Protein AF-A0A0B1SVI3-F1 (afdb_monomer_lite)

Sequence (101 aa):
MRPFGLDDDDIELNYILDRNIATSFSIVNRLQAMDLPELEDDTFWENKDAKLDPLPHTVYSRQLVEHRPKLHSYVRVGSEEDSSPISTCVGIDKEKKHINW

Organism: Oesophagostomum dentatum (NCBI:txid61180)

InterPro domains:
  IPR000615 Bestrophin [PTHR10736] (1-82)
  IPR021134 Bestrophin-like [PF01062] (2-29)

pLDDT: mean 77.44, std 19.05, range [42.0, 98.5]

Secondary structure (DSSP, 8-state):
--TTSSSTTS--HHHHHHHHHHHHHIIIIIIHHSPPPPP---TTGGGTTS-PPPPP--TTGGGGG-------TTS-TT-S---STT---------------

Structure (mmCIF, N/CA/C/O backbone):
data_AF-A0A0B1SVI3-F1
#
_entry.id   AF-A0A0B1SVI3-F1
#
loop_
_atom_site.group_PDB
_atom_site.id
_atom_site.type_symbol
_atom_site.label_atom_id
_atom_site.label_alt_id
_atom_site.label_comp_id
_atom_site.label_asym_id
_atom_site.label_entity_id
_atom_site.label_seq_id
_atom_site.pdbx_PDB_ins_code
_atom_site.Cartn_x
_atom_site.Cartn_y
_atom_site.Cartn_z
_atom_site.occupancy
_atom_site.B_iso_or_equiv
_atom_site.auth_seq_id
_atom_site.auth_comp_id
_atom_site.auth_asym_id
_atom_site.auth_atom_id
_atom_site.pdbx_PDB_model_num
ATOM 1 N N . MET A 1 1 ? 29.376 5.115 2.407 1.00 77.75 1 MET A N 1
ATOM 2 C CA . MET A 1 1 ? 28.231 4.218 2.160 1.00 77.75 1 MET A CA 1
ATOM 3 C C . MET A 1 1 ? 27.689 4.518 0.773 1.00 77.75 1 MET A C 1
ATOM 5 O O . MET A 1 1 ? 27.619 5.696 0.431 1.00 77.75 1 MET A O 1
ATOM 9 N N . ARG A 1 2 ? 27.422 3.496 -0.045 1.00 90.44 2 ARG A N 1
ATOM 10 C CA . ARG A 1 2 ? 26.964 3.631 -1.437 1.00 90.44 2 ARG A CA 1
ATOM 11 C C . ARG A 1 2 ? 25.661 2.830 -1.602 1.00 90.44 2 ARG A C 1
ATOM 13 O O . ARG A 1 2 ? 25.756 1.701 -2.038 1.00 90.44 2 ARG A O 1
ATOM 20 N N . PRO A 1 3 ? 24.485 3.415 -1.316 1.00 94.31 3 PRO A N 1
ATOM 21 C CA . PRO A 1 3 ? 23.225 2.682 -1.089 1.00 94.31 3 PRO A CA 1
ATOM 22 C C . PRO A 1 3 ? 22.572 2.065 -2.347 1.00 94.31 3 PRO A C 1
ATOM 24 O O . PRO A 1 3 ? 21.414 1.654 -2.310 1.00 94.31 3 PRO 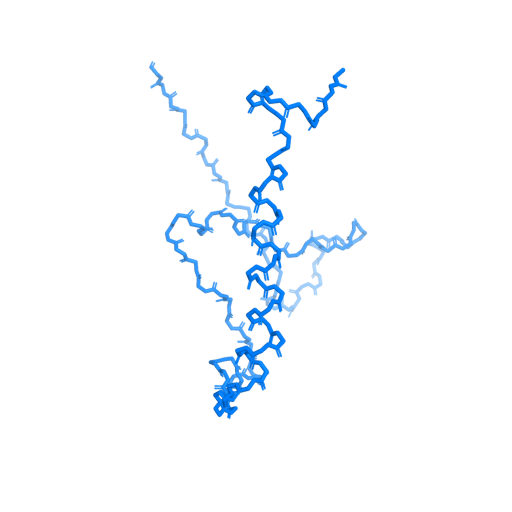A O 1
ATOM 27 N N . PHE A 1 4 ? 23.262 2.109 -3.489 1.00 95.38 4 PHE A N 1
ATOM 28 C CA . PHE A 1 4 ? 22.770 1.678 -4.804 1.00 95.38 4 PHE A CA 1
ATOM 29 C C . PHE A 1 4 ? 23.715 0.642 -5.430 1.00 95.38 4 PHE A C 1
ATOM 31 O O . PHE A 1 4 ? 23.872 0.599 -6.653 1.00 95.38 4 PHE A O 1
ATOM 38 N N . GLY A 1 5 ? 24.447 -0.088 -4.590 1.00 93.50 5 GLY A N 1
ATOM 39 C CA . GLY A 1 5 ? 25.302 -1.191 -4.997 1.00 93.50 5 GLY A CA 1
ATOM 40 C C . GLY A 1 5 ? 24.540 -2.517 -5.030 1.00 93.50 5 GLY A C 1
ATOM 41 O O . GLY A 1 5 ? 23.390 -2.577 -5.460 1.00 93.50 5 GLY A O 1
ATOM 42 N N . LEU A 1 6 ? 25.239 -3.580 -4.635 1.00 94.12 6 LEU A N 1
ATOM 43 C CA . LEU A 1 6 ? 24.727 -4.949 -4.526 1.00 94.12 6 LEU A CA 1
ATOM 44 C C . LEU A 1 6 ? 25.027 -5.536 -3.134 1.00 94.12 6 LEU A C 1
ATOM 46 O O . LEU A 1 6 ? 25.064 -6.757 -2.989 1.00 94.12 6 LEU A O 1
ATOM 50 N N . ASP A 1 7 ? 25.318 -4.683 -2.149 1.00 96.19 7 ASP A N 1
ATOM 51 C CA . ASP A 1 7 ? 25.525 -5.107 -0.766 1.00 96.19 7 ASP A CA 1
ATOM 52 C C . ASP A 1 7 ? 24.167 -5.491 -0.137 1.00 96.19 7 ASP A C 1
ATOM 54 O O . ASP A 1 7 ? 23.111 -5.029 -0.570 1.00 96.19 7 ASP A O 1
ATOM 58 N N . ASP A 1 8 ? 24.171 -6.344 0.891 1.00 95.44 8 ASP A N 1
ATOM 59 C CA . ASP A 1 8 ? 22.936 -6.899 1.478 1.00 95.44 8 ASP A CA 1
ATOM 60 C C . ASP A 1 8 ? 21.992 -5.833 2.085 1.00 95.44 8 ASP A C 1
ATOM 62 O O . ASP A 1 8 ? 20.797 -6.085 2.250 1.00 95.44 8 ASP A O 1
ATOM 66 N N . ASP A 1 9 ? 22.513 -4.657 2.450 1.00 95.44 9 ASP A N 1
ATOM 67 C CA . ASP A 1 9 ? 21.762 -3.523 3.003 1.00 95.44 9 ASP A CA 1
ATOM 68 C C . ASP A 1 9 ? 21.479 -2.406 1.982 1.00 95.44 9 ASP A C 1
ATOM 70 O O . ASP A 1 9 ? 20.925 -1.360 2.346 1.00 95.44 9 ASP A O 1
ATOM 74 N N . ASP A 1 10 ? 21.816 -2.623 0.706 1.00 96.62 10 ASP A N 1
ATOM 75 C CA . ASP A 1 10 ? 21.506 -1.688 -0.369 1.00 96.62 10 ASP A CA 1
ATOM 76 C C . ASP A 1 10 ? 20.013 -1.678 -0.726 1.00 96.62 10 ASP A C 1
ATOM 78 O O . ASP A 1 10 ? 19.231 -2.592 -0.452 1.00 96.62 10 ASP A O 1
ATOM 82 N N . ILE A 1 11 ? 19.593 -0.589 -1.369 1.00 96.88 11 ILE A N 1
ATOM 83 C CA . ILE A 1 11 ? 18.221 -0.450 -1.846 1.00 96.88 11 ILE A CA 1
ATOM 84 C C . ILE A 1 11 ? 18.016 -1.371 -3.050 1.00 96.88 11 ILE A C 1
ATOM 86 O O . ILE A 1 11 ? 18.665 -1.212 -4.082 1.00 96.88 11 ILE A O 1
ATOM 90 N N . GLU A 1 12 ? 17.023 -2.257 -2.965 1.00 97.12 12 GLU A N 1
ATOM 91 C CA . GLU A 1 12 ? 16.643 -3.135 -4.074 1.00 97.12 12 GLU A CA 1
ATOM 92 C C . GLU A 1 12 ? 15.897 -2.358 -5.179 1.00 97.12 12 GLU A C 1
ATOM 94 O O . GLU A 1 12 ? 14.663 -2.278 -5.229 1.00 97.12 12 GLU A O 1
ATOM 99 N N . LEU A 1 13 ? 16.669 -1.739 -6.072 1.00 97.00 13 LEU A N 1
ATOM 100 C CA . LEU A 1 13 ? 16.151 -0.909 -7.158 1.00 97.00 13 LEU A CA 1
ATOM 101 C C . LEU A 1 13 ? 15.366 -1.714 -8.201 1.00 97.00 13 LEU A C 1
ATOM 103 O O . LEU A 1 13 ? 14.369 -1.200 -8.714 1.00 97.00 13 LEU A O 1
ATOM 107 N N . ASN A 1 14 ? 15.768 -2.956 -8.502 1.00 95.81 14 ASN A N 1
ATOM 108 C CA . ASN A 1 14 ? 15.087 -3.763 -9.519 1.00 95.81 14 ASN A CA 1
ATOM 109 C C . ASN A 1 14 ? 13.676 -4.132 -9.056 1.00 95.81 14 ASN A C 1
ATOM 111 O O . ASN A 1 14 ? 12.713 -3.927 -9.793 1.00 95.81 14 ASN A O 1
ATOM 115 N N . TYR A 1 15 ? 13.529 -4.553 -7.795 1.00 97.75 15 TYR A N 1
ATOM 116 C CA . TYR A 1 15 ? 12.211 -4.806 -7.207 1.00 97.75 15 TYR A CA 1
ATOM 117 C C . TYR A 1 15 ? 11.316 -3.567 -7.249 1.00 97.75 15 TYR A C 1
ATOM 119 O O . TYR A 1 15 ? 10.151 -3.657 -7.635 1.00 97.75 15 TYR A O 1
ATOM 127 N N . ILE A 1 16 ? 11.839 -2.401 -6.851 1.00 98.31 16 ILE A N 1
ATOM 128 C CA . ILE A 1 16 ? 11.057 -1.158 -6.841 1.00 98.31 16 ILE A CA 1
ATOM 129 C C . ILE A 1 16 ? 10.595 -0.803 -8.258 1.00 98.31 16 ILE A C 1
ATOM 131 O O . ILE A 1 16 ? 9.439 -0.408 -8.435 1.00 98.31 16 ILE A O 1
ATOM 135 N N . LEU A 1 17 ? 11.465 -0.954 -9.260 1.00 98.25 17 LEU A N 1
ATOM 136 C CA . LEU A 1 17 ? 11.125 -0.709 -10.658 1.00 98.25 17 LEU A CA 1
ATOM 137 C C . LEU A 1 17 ? 9.995 -1.634 -11.123 1.00 98.25 17 LEU A C 1
ATOM 139 O O . LEU A 1 17 ? 8.955 -1.143 -11.571 1.00 98.25 17 LEU A O 1
ATOM 143 N N . ASP A 1 18 ? 10.161 -2.944 -10.945 1.00 98.50 18 ASP A N 1
ATOM 144 C CA . ASP A 1 18 ? 9.175 -3.950 -11.351 1.00 98.50 18 ASP A CA 1
ATOM 145 C C . ASP A 1 18 ? 7.833 -3.730 -10.643 1.00 98.50 18 ASP A C 1
ATOM 147 O O . ASP A 1 18 ? 6.771 -3.683 -11.274 1.00 98.50 18 ASP A O 1
ATOM 151 N N . ARG A 1 19 ? 7.872 -3.493 -9.326 1.00 98.44 19 ARG A N 1
ATOM 152 C CA . ARG A 1 19 ? 6.693 -3.200 -8.506 1.00 98.44 19 ARG A CA 1
ATOM 153 C C . ARG A 1 19 ? 5.975 -1.949 -8.989 1.00 98.44 19 ARG A C 1
ATOM 155 O O . ARG A 1 19 ? 4.744 -1.942 -9.050 1.00 98.44 19 ARG A O 1
ATOM 162 N N . ASN A 1 20 ? 6.703 -0.880 -9.306 1.00 98.44 20 ASN A N 1
ATOM 163 C CA . ASN A 1 20 ? 6.107 0.386 -9.728 1.00 98.44 20 ASN A CA 1
ATOM 164 C C . ASN A 1 20 ? 5.503 0.293 -11.128 1.00 98.44 20 ASN A C 1
ATOM 166 O O . ASN A 1 20 ? 4.410 0.818 -11.341 1.00 98.44 20 ASN A O 1
ATOM 170 N N . ILE A 1 21 ? 6.147 -0.416 -12.056 1.00 97.94 21 ILE A N 1
ATOM 171 C CA . ILE A 1 21 ? 5.588 -0.674 -13.387 1.00 97.94 21 ILE A CA 1
ATOM 172 C C . ILE A 1 21 ? 4.296 -1.485 -13.246 1.00 97.94 21 ILE A C 1
ATOM 174 O O . ILE A 1 21 ? 3.239 -1.038 -13.690 1.00 97.94 21 ILE A O 1
ATOM 178 N N . ALA A 1 22 ? 4.338 -2.620 -12.543 1.00 97.25 22 ALA A N 1
ATOM 179 C CA . ALA A 1 22 ? 3.165 -3.471 -12.363 1.00 97.25 22 ALA A CA 1
ATOM 180 C C . ALA A 1 22 ? 2.007 -2.737 -11.661 1.00 97.25 22 ALA A C 1
ATOM 182 O O . ALA A 1 22 ? 0.857 -2.818 -12.099 1.00 97.25 22 ALA A O 1
ATOM 183 N N . THR A 1 23 ? 2.303 -1.982 -10.598 1.00 97.69 23 THR A N 1
ATOM 184 C CA . THR A 1 23 ? 1.293 -1.242 -9.823 1.00 97.69 23 THR A CA 1
ATOM 185 C C . THR A 1 23 ? 0.693 -0.095 -10.632 1.00 97.69 23 THR A C 1
ATOM 187 O O . THR A 1 23 ? -0.528 0.039 -10.676 1.00 97.69 23 THR A O 1
ATOM 190 N N . SER A 1 24 ? 1.523 0.719 -11.295 1.00 97.75 24 SER A N 1
ATOM 191 C CA . SER A 1 24 ? 1.045 1.893 -12.036 1.00 97.75 24 SER A CA 1
ATOM 192 C C . SER A 1 24 ? 0.119 1.489 -13.182 1.00 97.75 24 SER A C 1
ATOM 194 O O . SER A 1 24 ? -0.992 2.012 -13.271 1.00 97.75 24 SER A O 1
ATOM 196 N N . PHE A 1 25 ? 0.501 0.484 -13.977 1.00 96.75 25 PHE A N 1
ATOM 197 C CA . PHE A 1 25 ? -0.359 -0.045 -15.034 1.00 96.75 25 PHE A CA 1
ATOM 198 C C . PHE A 1 25 ? -1.600 -0.759 -14.491 1.00 96.75 25 PHE A C 1
ATOM 200 O O . PHE A 1 25 ? -2.671 -0.632 -15.080 1.00 96.75 25 PHE A O 1
ATOM 207 N N . SER A 1 26 ? -1.514 -1.456 -13.353 1.00 96.31 26 SER A N 1
ATOM 208 C CA . SER A 1 26 ? -2.704 -2.050 -12.723 1.00 96.31 26 SER A CA 1
ATOM 209 C C . SER A 1 26 ? -3.731 -0.992 -12.317 1.00 96.31 26 SER A C 1
ATOM 211 O O . SER A 1 26 ? -4.925 -1.217 -12.493 1.00 96.31 26 SER A O 1
ATOM 213 N N . ILE A 1 27 ? -3.284 0.168 -11.826 1.00 96.44 27 ILE A N 1
ATOM 214 C CA . ILE A 1 27 ? -4.167 1.277 -11.446 1.00 96.44 27 ILE A CA 1
ATOM 215 C C . ILE A 1 27 ? -4.853 1.875 -12.678 1.00 96.44 27 ILE A C 1
ATOM 217 O O . ILE A 1 27 ? -6.079 1.913 -12.735 1.00 96.44 27 ILE A O 1
ATOM 221 N N . VAL A 1 28 ? -4.078 2.317 -13.671 1.00 95.50 28 VAL A N 1
ATOM 222 C CA . VAL A 1 28 ? -4.625 3.103 -14.795 1.00 95.50 28 VAL A CA 1
ATOM 223 C C . VAL A 1 28 ? -5.297 2.259 -15.876 1.00 95.50 28 VAL A C 1
ATOM 225 O O . VAL A 1 28 ? -6.077 2.784 -16.659 1.00 95.50 28 VAL A O 1
ATOM 228 N N . ASN A 1 29 ? -4.991 0.962 -15.953 1.00 92.56 29 ASN A N 1
ATOM 229 C CA . ASN A 1 29 ? -5.611 0.064 -16.924 1.00 92.56 29 ASN A CA 1
ATOM 230 C C . ASN A 1 29 ? -6.701 -0.779 -16.261 1.00 92.56 29 ASN A C 1
ATOM 232 O O . ASN A 1 29 ? -7.881 -0.627 -16.552 1.00 92.56 29 ASN A O 1
ATOM 236 N N . ARG A 1 30 ? -6.311 -1.660 -15.332 1.00 88.75 30 ARG A N 1
ATOM 237 C CA . ARG A 1 30 ? -7.230 -2.651 -14.765 1.00 88.75 30 ARG A CA 1
ATOM 238 C C . ARG A 1 30 ? -8.248 -2.011 -13.825 1.00 88.75 30 ARG A C 1
ATOM 240 O O . ARG A 1 30 ? -9.434 -2.184 -14.051 1.00 88.75 30 ARG A O 1
ATOM 247 N N . LEU A 1 31 ? -7.810 -1.285 -12.796 1.00 91.44 31 LEU A N 1
ATOM 248 C CA . LEU A 1 31 ? -8.728 -0.717 -11.799 1.00 91.44 31 LEU A CA 1
ATOM 249 C C . LEU A 1 31 ? -9.616 0.384 -12.382 1.00 91.44 31 LEU A C 1
ATOM 251 O O . LEU A 1 31 ? -10.768 0.491 -11.986 1.00 91.44 31 LEU A O 1
ATOM 255 N N . GLN A 1 32 ? -9.111 1.165 -13.339 1.00 92.50 32 GLN A N 1
ATOM 256 C CA . GLN A 1 32 ? -9.907 2.193 -14.010 1.00 92.50 32 GLN A CA 1
ATOM 257 C C . GLN A 1 32 ? -10.989 1.612 -14.937 1.00 92.50 32 GLN A C 1
ATOM 259 O O . GLN A 1 32 ? -12.041 2.226 -15.090 1.00 92.50 32 GLN A O 1
ATOM 264 N N . ALA A 1 33 ? -10.734 0.461 -15.569 1.00 91.69 33 ALA A N 1
ATOM 265 C CA . ALA A 1 33 ? -11.695 -0.202 -16.454 1.00 91.69 33 ALA A CA 1
ATOM 266 C C . ALA A 1 33 ? -12.637 -1.177 -15.723 1.00 91.69 33 ALA A C 1
ATOM 268 O O . ALA A 1 33 ? -13.548 -1.717 -16.345 1.00 91.69 33 ALA A O 1
ATOM 269 N N . MET A 1 34 ? -12.394 -1.452 -14.439 1.00 92.12 34 MET A N 1
ATOM 270 C CA . MET A 1 34 ? -13.239 -2.328 -13.631 1.00 92.12 34 MET A CA 1
ATOM 271 C C . MET A 1 34 ? -14.488 -1.590 -13.154 1.00 92.12 34 MET A C 1
ATOM 273 O O . MET A 1 34 ? -14.412 -0.440 -12.723 1.00 92.12 34 MET A O 1
ATOM 277 N N . ASP A 1 35 ? -15.620 -2.290 -13.158 1.00 92.50 35 ASP A N 1
ATOM 278 C CA . ASP A 1 35 ? -16.828 -1.810 -12.497 1.00 92.50 35 ASP A CA 1
ATOM 279 C C . ASP A 1 35 ? -16.581 -1.741 -10.985 1.00 92.50 35 ASP A C 1
ATOM 281 O O . ASP A 1 35 ? -16.109 -2.705 -10.368 1.00 92.50 35 ASP A O 1
ATOM 285 N N . LEU A 1 36 ? -16.856 -0.576 -10.392 1.00 88.94 36 LEU A N 1
ATOM 286 C CA . LEU A 1 36 ? -16.761 -0.421 -8.947 1.00 88.94 36 LEU A CA 1
ATOM 287 C C . LEU A 1 36 ? -17.878 -1.225 -8.267 1.00 88.94 36 LEU A C 1
ATOM 289 O O . LEU A 1 36 ? -18.983 -1.306 -8.811 1.00 88.94 36 LEU A O 1
ATOM 293 N N . PRO A 1 37 ? -17.620 -1.782 -7.071 1.00 92.19 37 PRO A N 1
ATOM 294 C CA . PRO A 1 37 ? -18.683 -2.304 -6.226 1.00 92.19 37 PRO A CA 1
ATOM 295 C C . PRO A 1 37 ? -19.764 -1.243 -6.006 1.00 92.19 37 PRO A C 1
ATOM 297 O O . PRO A 1 37 ? -19.463 -0.044 -5.961 1.00 92.19 37 PRO A O 1
ATOM 300 N N . GLU A 1 38 ? -21.010 -1.685 -5.857 1.00 93.25 38 GLU A N 1
ATOM 301 C CA . GLU A 1 38 ? -22.094 -0.785 -5.477 1.00 93.25 38 GLU A CA 1
ATOM 302 C C . GLU A 1 38 ? -21.785 -0.125 -4.127 1.00 93.25 38 GLU A C 1
ATOM 304 O O . GLU A 1 38 ? -21.117 -0.699 -3.263 1.00 93.25 38 GLU A O 1
ATOM 309 N N . LEU A 1 39 ? -22.227 1.124 -3.975 1.00 93.38 39 LEU A N 1
ATOM 310 C CA . LEU A 1 39 ? -22.033 1.854 -2.732 1.00 93.38 39 LEU A CA 1
ATOM 311 C C . LEU A 1 39 ? -22.994 1.297 -1.682 1.00 93.38 39 LEU A C 1
ATOM 313 O O . LEU A 1 39 ? -24.209 1.424 -1.824 1.00 93.38 39 LEU A O 1
ATOM 317 N N . GLU A 1 40 ? -22.431 0.725 -0.627 1.00 93.75 40 GLU A N 1
ATOM 318 C CA . GLU A 1 40 ? -23.167 0.190 0.512 1.00 93.75 40 GLU A CA 1
ATOM 319 C C . GLU A 1 40 ? -22.832 0.993 1.770 1.00 93.75 40 GLU A C 1
ATOM 321 O O . GLU A 1 40 ? -21.699 1.449 1.958 1.00 93.75 40 GLU A O 1
ATOM 326 N N . ASP A 1 41 ? -23.833 1.165 2.630 1.00 93.06 41 ASP A N 1
ATOM 327 C CA . ASP A 1 41 ? -23.651 1.755 3.949 1.00 93.06 41 ASP A CA 1
ATOM 328 C C . ASP A 1 41 ? -22.769 0.824 4.794 1.00 93.06 41 ASP A C 1
ATOM 330 O O . ASP A 1 41 ? -23.017 -0.380 4.893 1.00 93.06 41 ASP A O 1
ATOM 334 N N . ASP A 1 42 ? -21.710 1.369 5.394 1.00 89.44 42 ASP A N 1
ATOM 335 C CA . ASP A 1 42 ? -20.823 0.573 6.237 1.00 89.44 42 ASP A CA 1
ATOM 336 C C . ASP A 1 42 ? -21.459 0.250 7.604 1.00 89.44 42 ASP A C 1
ATOM 338 O O . ASP A 1 42 ? -22.476 0.814 8.013 1.00 89.44 42 ASP A O 1
ATOM 342 N N . THR A 1 43 ? -20.826 -0.651 8.360 1.00 87.06 43 THR A N 1
ATOM 343 C CA . THR A 1 43 ? -21.322 -1.102 9.673 1.00 87.06 43 THR A CA 1
ATOM 344 C C . THR A 1 43 ? -21.485 0.016 10.708 1.00 87.06 43 THR A C 1
ATOM 346 O O . THR A 1 43 ? -22.177 -0.164 11.709 1.00 87.06 43 THR A O 1
ATOM 349 N N . PHE A 1 44 ? -20.811 1.151 10.525 1.00 88.38 44 PHE A N 1
ATOM 350 C CA . PHE A 1 44 ? -20.895 2.312 11.408 1.00 88.38 44 PHE A CA 1
ATOM 351 C C . PHE A 1 44 ? -21.949 3.316 10.946 1.00 88.38 44 PHE A C 1
ATOM 353 O O . PHE A 1 44 ? -22.470 4.066 11.773 1.00 88.38 44 PHE A O 1
ATOM 360 N N . TRP A 1 45 ? -22.285 3.322 9.657 1.00 89.69 45 TRP A N 1
ATOM 361 C CA . TRP A 1 45 ? -23.240 4.254 9.075 1.00 89.69 45 TRP A CA 1
ATOM 362 C C . TRP A 1 45 ? -24.642 4.132 9.683 1.00 89.69 45 TRP A C 1
ATOM 364 O O . TRP A 1 45 ? -25.278 5.151 9.966 1.00 89.69 45 TRP A O 1
ATOM 374 N N . GLU A 1 46 ? -25.089 2.908 9.985 1.00 82.94 46 GLU A N 1
ATOM 375 C CA . GLU A 1 46 ? -26.372 2.648 10.657 1.00 82.94 46 GLU A CA 1
ATOM 376 C C . GLU A 1 46 ? -26.453 3.284 12.057 1.00 82.94 46 GLU A C 1
ATOM 378 O O . GLU A 1 46 ? -27.520 3.712 12.492 1.00 82.94 46 GLU A O 1
ATOM 383 N N . ASN A 1 47 ? -25.315 3.396 12.752 1.00 83.00 47 ASN A N 1
ATOM 384 C CA . ASN A 1 47 ? -25.218 3.881 14.131 1.00 83.00 47 ASN A CA 1
ATOM 385 C C . ASN A 1 47 ? -24.618 5.291 14.236 1.00 83.00 47 ASN A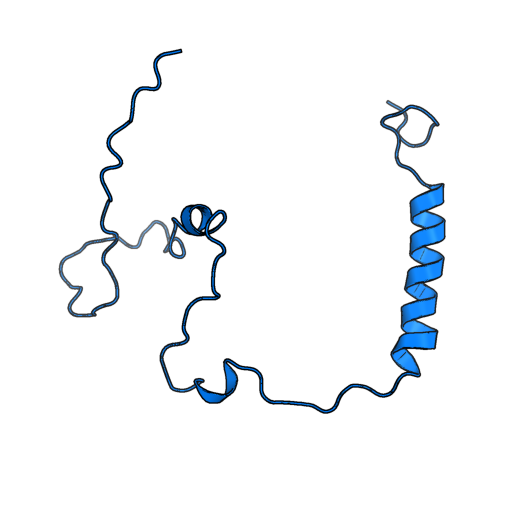 C 1
ATOM 387 O O . ASN A 1 47 ? -24.162 5.687 15.309 1.00 83.00 47 ASN A O 1
ATOM 391 N N . LYS A 1 48 ? -24.627 6.069 13.148 1.00 81.75 48 LYS A N 1
ATOM 392 C CA . LYS A 1 48 ? -23.997 7.401 13.086 1.00 81.75 48 LYS A CA 1
ATOM 393 C C . LYS A 1 48 ? -24.509 8.405 14.127 1.00 81.75 48 LYS A C 1
ATOM 395 O O 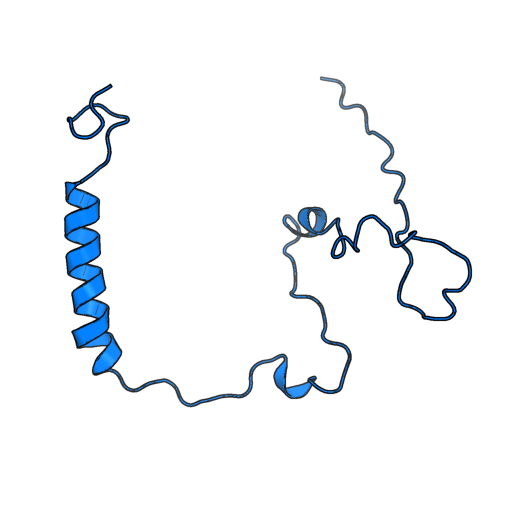. LYS A 1 48 ? -23.758 9.284 14.540 1.00 81.75 48 LYS A O 1
ATOM 400 N N . ASP A 1 49 ? -25.771 8.277 14.538 1.00 84.31 49 ASP A N 1
ATOM 401 C CA . ASP A 1 49 ? -26.413 9.160 15.523 1.00 84.31 49 ASP A CA 1
ATOM 402 C C . ASP A 1 49 ? -26.189 8.683 16.971 1.00 84.31 49 ASP A C 1
ATOM 404 O O . ASP A 1 49 ? -26.442 9.415 17.930 1.00 84.31 49 ASP A O 1
ATOM 408 N N . ALA A 1 50 ? -25.702 7.452 17.141 1.00 83.19 50 ALA A N 1
ATOM 409 C CA . ALA A 1 50 ? -25.343 6.875 18.425 1.00 83.19 50 ALA A CA 1
ATOM 410 C C . ALA A 1 50 ? -23.845 7.058 18.710 1.00 83.19 50 ALA A C 1
ATOM 412 O O . ALA A 1 50 ? -23.043 7.468 17.870 1.00 83.19 50 ALA A O 1
ATOM 413 N N . LYS A 1 51 ? -23.436 6.734 19.938 1.00 79.19 51 LYS A N 1
ATOM 414 C CA . LYS A 1 51 ? -22.013 6.655 20.262 1.00 79.19 51 LYS A CA 1
ATOM 415 C C . LYS A 1 51 ? -21.404 5.485 19.483 1.00 79.19 51 LYS A C 1
ATOM 417 O O . LYS A 1 51 ? -21.749 4.343 19.761 1.00 79.19 51 LYS A O 1
ATOM 422 N N . LEU A 1 52 ? -20.491 5.779 18.557 1.00 79.44 52 LEU A N 1
ATOM 423 C CA . LEU A 1 52 ? -19.769 4.759 17.797 1.00 79.44 52 LEU A CA 1
ATOM 424 C C . LEU A 1 52 ? -18.955 3.858 18.733 1.00 79.44 52 LEU A C 1
ATOM 426 O O . LEU A 1 52 ? -18.193 4.343 19.580 1.00 79.44 52 LEU A O 1
ATOM 430 N N . ASP A 1 53 ? -19.103 2.549 18.552 1.00 76.38 53 ASP A N 1
ATOM 431 C CA . ASP A 1 53 ? -18.282 1.567 19.243 1.00 76.38 53 ASP A CA 1
ATOM 432 C C . ASP A 1 53 ? -16.835 1.614 18.729 1.00 76.38 53 ASP A C 1
ATOM 434 O O . ASP A 1 53 ? -16.587 1.874 17.547 1.00 76.38 53 ASP A O 1
ATOM 438 N N . PRO A 1 54 ? -15.843 1.377 19.603 1.00 78.06 54 PRO A N 1
ATOM 439 C CA . PRO A 1 54 ? -14.457 1.292 19.173 1.00 78.06 54 PRO A CA 1
ATOM 440 C C . PRO A 1 54 ? -14.254 0.086 18.249 1.00 78.06 54 PRO A C 1
ATOM 442 O O . PRO A 1 54 ? -14.867 -0.966 18.437 1.00 78.06 54 PRO A O 1
ATOM 445 N N . LEU A 1 55 ? -13.329 0.218 17.293 1.00 83.31 55 LEU A N 1
ATOM 446 C CA . LEU A 1 55 ? -12.928 -0.898 16.437 1.00 83.31 55 LEU A CA 1
ATOM 447 C C . LEU A 1 55 ? -12.501 -2.105 17.295 1.00 83.31 55 LEU A C 1
ATOM 449 O O . LEU A 1 55 ? -11.765 -1.936 18.276 1.00 83.31 55 LEU A O 1
ATOM 453 N N . PRO A 1 56 ? -12.944 -3.326 16.952 1.00 85.75 56 PRO A N 1
ATOM 454 C CA . PRO A 1 56 ? -12.634 -4.504 17.740 1.00 85.75 56 PRO A CA 1
ATOM 455 C C . PRO A 1 56 ? -11.134 -4.798 17.698 1.00 85.75 56 PRO A C 1
ATOM 457 O O . PRO A 1 56 ? -10.477 -4.713 16.661 1.00 85.75 56 PRO A O 1
ATOM 460 N N . HIS A 1 57 ? -10.597 -5.208 18.843 1.00 83.94 57 HIS A N 1
ATOM 461 C CA . HIS A 1 57 ? -9.209 -5.628 18.969 1.00 83.94 57 HIS A CA 1
ATOM 462 C C . HIS A 1 57 ? -9.117 -7.141 19.117 1.00 83.94 57 HIS A C 1
ATOM 464 O O . HIS A 1 57 ? -9.892 -7.770 19.837 1.00 83.94 57 HIS A O 1
ATOM 470 N N . THR A 1 58 ? -8.086 -7.720 18.506 1.00 90.25 58 THR A N 1
ATOM 471 C CA . THR A 1 58 ? -7.672 -9.089 18.826 1.00 90.25 58 THR A CA 1
ATOM 472 C C . THR A 1 58 ? -7.166 -9.171 20.272 1.00 90.25 58 THR A C 1
ATOM 474 O O . THR A 1 58 ? -6.739 -8.163 20.852 1.00 90.25 58 THR A O 1
ATOM 477 N N . VAL A 1 59 ? -7.147 -10.384 20.841 1.00 89.69 59 VAL A N 1
ATOM 478 C CA . VAL A 1 59 ? -6.659 -10.649 22.211 1.00 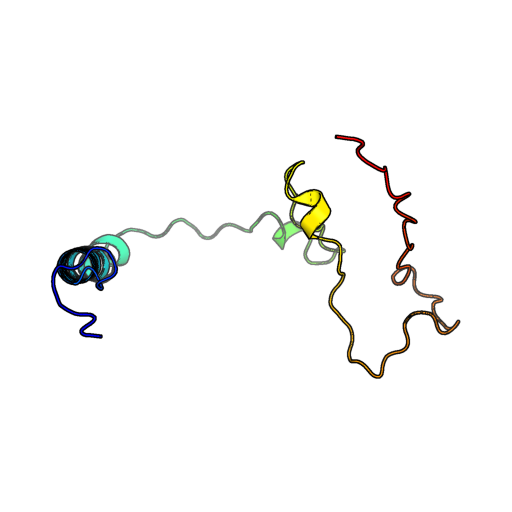89.69 59 VAL A CA 1
ATOM 479 C C . VAL A 1 59 ? -5.239 -10.105 22.428 1.00 89.69 59 VAL A C 1
ATOM 481 O O . VAL A 1 59 ? -4.952 -9.567 23.495 1.00 89.69 59 VAL A O 1
ATOM 484 N N . TYR A 1 60 ? -4.384 -10.165 21.401 1.00 88.12 60 TYR A N 1
ATOM 485 C CA . TYR A 1 60 ? -3.003 -9.677 21.452 1.00 88.12 60 TYR A CA 1
ATOM 486 C C . TYR A 1 60 ? -2.891 -8.151 21.321 1.00 88.12 60 TYR A C 1
ATOM 488 O O . TYR A 1 60 ? -2.064 -7.537 21.989 1.00 88.12 60 TYR A O 1
ATOM 496 N N . SER A 1 61 ? -3.739 -7.512 20.506 1.00 85.69 61 SER A N 1
ATOM 497 C CA . SER A 1 61 ? -3.686 -6.055 20.289 1.00 85.69 61 SER A CA 1
ATOM 498 C C . SER A 1 61 ? -4.394 -5.233 21.369 1.00 85.69 61 SER A C 1
ATOM 500 O O . SER A 1 61 ? -4.175 -4.030 21.457 1.00 85.69 61 SER A O 1
ATOM 502 N N . ARG A 1 62 ? -5.237 -5.859 22.202 1.00 81.19 62 ARG A N 1
ATOM 503 C CA . ARG A 1 62 ? -6.069 -5.166 23.202 1.00 81.19 62 ARG A CA 1
ATOM 504 C C . ARG A 1 62 ? -5.261 -4.289 24.169 1.00 81.19 62 ARG A C 1
ATOM 506 O O . ARG A 1 62 ? -5.761 -3.268 24.624 1.00 81.19 62 ARG A O 1
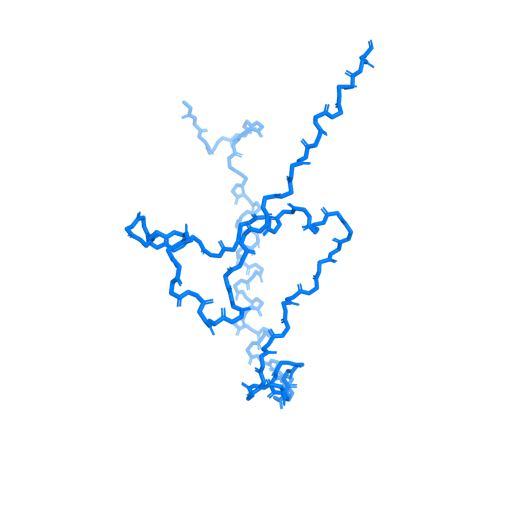ATOM 513 N N . GLN A 1 63 ? -4.026 -4.677 24.481 1.00 75.44 63 GLN A N 1
ATOM 514 C CA . GLN A 1 63 ? -3.160 -3.951 25.419 1.00 75.44 63 GLN A CA 1
ATOM 515 C C . GLN A 1 63 ? -2.406 -2.774 24.772 1.00 75.44 63 GLN A C 1
ATOM 517 O O . GLN A 1 63 ? -1.862 -1.937 25.484 1.00 75.44 63 GLN A O 1
ATOM 522 N N . LEU A 1 64 ? -2.392 -2.667 23.436 1.00 73.19 64 LEU A N 1
ATOM 523 C CA . LEU A 1 64 ? -1.742 -1.564 22.707 1.00 73.19 64 LEU A CA 1
ATOM 524 C C . LEU A 1 64 ? -2.585 -0.275 22.702 1.00 73.19 64 LEU A C 1
ATOM 526 O O . LEU A 1 64 ? -2.121 0.776 22.273 1.00 73.19 64 LEU A O 1
ATOM 530 N N . VAL A 1 65 ? -3.823 -0.358 23.191 1.00 64.44 65 VAL A N 1
ATOM 531 C CA . VAL A 1 65 ? -4.839 0.707 23.175 1.00 64.44 65 VAL A CA 1
ATOM 532 C C . VAL A 1 65 ? -4.690 1.673 24.354 1.00 64.44 65 VAL A C 1
ATOM 534 O O . VAL A 1 65 ? -5.444 2.633 24.465 1.00 64.44 65 VAL A O 1
ATOM 537 N N . GLU A 1 66 ? -3.739 1.442 25.264 1.00 60.19 66 GLU A N 1
ATOM 538 C CA . GLU 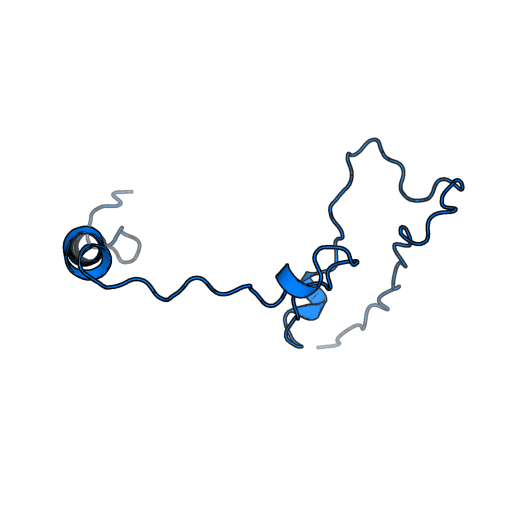A 1 66 ? -3.742 2.015 26.621 1.00 60.19 66 GLU A CA 1
ATOM 539 C C . GLU A 1 66 ? -3.587 3.542 26.728 1.00 60.19 66 GLU A C 1
ATOM 541 O O . GLU A 1 66 ? -3.496 4.066 27.836 1.00 60.19 66 GLU A O 1
ATOM 546 N N . HIS A 1 67 ? -3.650 4.294 25.629 1.00 59.50 67 HIS A N 1
ATOM 547 C CA . HIS A 1 67 ? -3.795 5.736 25.707 1.00 59.50 67 HIS A CA 1
ATOM 548 C C . HIS A 1 67 ? -5.002 6.235 24.897 1.00 59.50 67 HIS A C 1
ATOM 550 O O . HIS A 1 67 ? -4.961 6.310 23.671 1.00 59.50 67 HIS A O 1
ATOM 556 N N . ARG A 1 68 ? -6.067 6.664 25.599 1.00 63.75 68 ARG A N 1
ATOM 557 C CA . ARG A 1 68 ? -7.114 7.535 25.016 1.00 63.75 68 ARG A CA 1
ATOM 558 C C . ARG A 1 68 ? -6.447 8.752 24.357 1.00 63.75 68 ARG A C 1
ATOM 560 O O . ARG A 1 68 ? -5.393 9.134 24.845 1.00 63.75 68 ARG A O 1
ATOM 567 N N . PRO A 1 69 ? -6.992 9.394 23.311 1.00 70.56 69 PRO A N 1
ATOM 568 C CA . PRO A 1 69 ? -6.343 10.547 22.677 1.00 70.56 69 PRO A CA 1
ATOM 569 C C . PRO A 1 69 ? -5.776 11.521 23.718 1.00 70.56 69 PRO A C 1
ATOM 571 O O . PRO A 1 69 ? -6.497 11.946 24.621 1.00 70.56 69 PRO A O 1
ATOM 574 N N . LYS A 1 70 ? -4.466 11.798 23.658 1.00 69.50 70 LYS A N 1
ATOM 575 C CA . LYS A 1 70 ? -3.833 12.745 24.585 1.00 69.50 70 LYS A CA 1
ATOM 576 C C . LYS A 1 70 ? -4.478 14.101 24.348 1.00 69.50 70 LYS A C 1
ATOM 578 O O . LYS A 1 70 ? -4.320 14.663 23.266 1.00 69.50 70 LYS A O 1
ATOM 583 N N . LEU A 1 71 ? -5.204 14.610 25.341 1.00 69.31 71 LEU A N 1
ATOM 584 C CA . LEU A 1 71 ? -5.632 16.001 25.304 1.00 69.31 71 LEU A CA 1
ATOM 585 C C . LEU A 1 71 ? -4.396 16.907 25.322 1.00 69.31 71 LEU A C 1
ATOM 587 O O . LEU A 1 71 ? -3.288 16.485 25.672 1.00 69.31 71 LEU A O 1
ATOM 591 N N . HIS A 1 72 ? -4.595 18.158 24.908 1.00 68.75 72 HIS A N 1
ATOM 592 C CA . HIS A 1 72 ? -3.544 19.164 24.955 1.00 68.75 72 HIS A CA 1
ATOM 593 C C . HIS A 1 72 ? -2.927 19.225 26.359 1.00 68.75 72 HIS A C 1
ATOM 595 O O . HIS A 1 72 ? -3.631 19.067 27.355 1.00 68.75 72 HIS A O 1
ATOM 601 N N . SER A 1 73 ? -1.622 19.486 26.441 1.00 71.50 73 SER A N 1
ATOM 602 C CA . SER A 1 73 ? -0.844 19.448 27.691 1.00 71.50 73 SER A CA 1
ATOM 603 C C . SER A 1 73 ? -1.367 20.372 28.798 1.00 71.50 73 SER A C 1
ATOM 605 O O . SER A 1 73 ? -1.022 20.183 29.961 1.00 71.50 73 SER A O 1
ATOM 607 N N . TYR A 1 74 ? -2.190 21.362 28.449 1.00 70.19 74 TYR A N 1
ATOM 608 C CA . TYR A 1 74 ? -2.814 22.292 29.388 1.00 70.19 74 TYR A CA 1
ATOM 609 C C . TYR A 1 74 ? -4.157 21.805 29.963 1.00 70.19 74 TYR A C 1
ATOM 611 O O . TYR A 1 74 ? -4.624 22.341 30.967 1.00 70.19 74 TYR A O 1
ATOM 619 N N . VAL A 1 75 ? -4.789 20.786 29.374 1.00 71.50 75 VAL A N 1
ATOM 620 C CA . VAL A 1 75 ? -6.044 20.246 29.907 1.00 71.50 75 VAL A CA 1
ATOM 621 C C . VAL A 1 75 ? -5.712 19.297 31.052 1.00 71.50 75 VAL A C 1
ATOM 623 O O . VAL A 1 75 ? -5.179 18.206 30.842 1.00 71.50 75 VAL A O 1
ATOM 626 N N . ARG A 1 76 ? -6.001 19.728 32.283 1.00 64.25 76 ARG A N 1
ATOM 627 C CA . ARG A 1 76 ? -5.828 18.882 33.464 1.00 64.25 76 ARG A CA 1
ATOM 628 C C . ARG A 1 76 ? -6.820 17.730 33.403 1.00 64.25 76 ARG A C 1
ATOM 630 O O . ARG A 1 76 ? -8.026 17.937 33.372 1.00 64.25 76 ARG A O 1
ATOM 637 N N . VAL A 1 77 ? -6.297 16.514 33.413 1.00 62.28 77 VAL A N 1
ATOM 638 C CA . VAL A 1 77 ? -7.105 15.306 33.567 1.00 62.28 77 VAL A CA 1
ATOM 639 C C . VAL A 1 77 ? -7.462 15.182 35.054 1.00 62.28 77 VAL A C 1
ATOM 641 O O . VAL A 1 77 ? -6.555 15.052 35.874 1.00 62.28 77 VAL A O 1
ATOM 644 N N . GLY A 1 78 ? -8.753 15.257 35.402 1.00 60.28 78 GLY A N 1
ATOM 645 C CA . GLY A 1 78 ? -9.253 15.028 36.767 1.00 60.28 78 GLY A CA 1
ATOM 646 C C . GLY A 1 78 ? -9.586 16.264 37.618 1.00 60.28 78 GLY A C 1
ATOM 647 O O . GLY A 1 78 ? -9.606 16.147 38.839 1.00 60.28 78 GLY A O 1
ATOM 648 N N . SER A 1 79 ? -9.835 17.444 37.036 1.00 52.03 79 SER A N 1
ATOM 649 C CA . SER A 1 79 ? -10.496 18.532 37.782 1.00 52.03 79 SER A CA 1
ATOM 650 C C . SER A 1 79 ? -11.990 18.229 37.927 1.00 52.03 79 SER A C 1
ATOM 652 O O . SER A 1 79 ? -12.633 17.903 36.939 1.00 52.03 79 SER A O 1
ATOM 654 N N . GLU A 1 80 ? -12.517 18.353 39.144 1.00 50.34 80 GLU A N 1
ATOM 655 C CA . GLU A 1 80 ? -13.821 17.878 39.654 1.00 50.34 80 GLU A CA 1
ATOM 656 C C . GLU A 1 80 ? -15.108 18.375 38.940 1.00 50.34 80 GLU A C 1
ATOM 658 O O . GLU A 1 80 ? -16.204 18.200 39.464 1.00 50.34 80 GLU A O 1
ATOM 663 N N . GLU A 1 81 ? -15.030 18.949 37.737 1.00 48.75 81 GLU A N 1
ATOM 664 C CA . GLU A 1 81 ? -16.195 19.351 36.927 1.00 48.75 81 GLU A CA 1
ATOM 665 C C . GLU A 1 81 ? -16.674 18.260 35.950 1.00 48.75 81 GLU A C 1
ATOM 667 O O . GLU A 1 81 ? -17.500 18.504 35.069 1.00 48.75 81 GLU A O 1
ATOM 672 N N . ASP A 1 82 ? -16.217 17.020 36.124 1.00 47.00 82 ASP A N 1
ATOM 673 C CA . ASP A 1 82 ? -16.615 15.881 35.299 1.00 47.00 82 ASP A CA 1
ATOM 674 C C . ASP A 1 82 ? -17.972 15.300 35.743 1.00 47.00 82 ASP A C 1
ATOM 676 O O . ASP A 1 82 ? -18.107 14.147 36.140 1.00 47.00 82 ASP A O 1
ATOM 680 N N . SER A 1 83 ? -19.028 16.107 35.610 1.00 43.47 83 SER A N 1
ATOM 681 C CA . SER A 1 83 ? -20.423 15.627 35.564 1.00 43.47 83 SER A CA 1
ATOM 682 C C . SER A 1 83 ? -20.790 15.003 34.205 1.00 43.47 83 SER A C 1
ATOM 684 O O . SER A 1 83 ? -21.956 14.726 33.926 1.00 43.47 83 SER A O 1
ATOM 686 N N . SER A 1 84 ? -19.792 14.749 33.352 1.00 42.31 84 SER A N 1
ATOM 687 C CA . SER A 1 84 ? -19.945 14.009 32.104 1.00 42.31 84 SER A CA 1
ATOM 688 C C . SER A 1 84 ? -19.371 12.594 32.273 1.00 42.31 84 SER A C 1
ATOM 690 O O . SER A 1 84 ? -18.270 12.440 32.799 1.00 42.31 84 SER A O 1
ATOM 692 N N . PRO A 1 85 ? -20.058 11.527 31.824 1.00 42.00 85 PRO A N 1
ATOM 693 C CA . PRO A 1 85 ? -19.635 10.138 32.051 1.00 42.00 85 PRO A CA 1
ATOM 694 C C . PRO A 1 85 ? -18.419 9.712 31.193 1.00 42.00 85 PRO A C 1
ATOM 696 O O . PRO A 1 85 ? -18.271 8.538 30.849 1.00 42.00 85 PRO A O 1
ATOM 699 N N . ILE A 1 86 ? -17.563 10.651 30.774 1.00 47.84 86 ILE A N 1
ATOM 700 C CA . ILE A 1 86 ? -16.568 10.455 29.708 1.00 47.84 86 ILE A CA 1
ATOM 701 C C . ILE A 1 86 ? -15.104 10.496 30.168 1.00 47.84 86 ILE A C 1
ATOM 703 O O . ILE A 1 86 ? -14.227 10.100 29.396 1.00 47.84 86 ILE A O 1
ATOM 707 N N . SER A 1 87 ? -14.796 10.814 31.420 1.00 48.75 87 SER A N 1
ATOM 708 C CA . SER A 1 87 ? -13.406 10.900 31.889 1.00 48.75 87 SER A CA 1
ATOM 709 C C . SER A 1 87 ? -13.185 10.097 33.164 1.00 48.75 87 SER A C 1
ATOM 711 O O . SER A 1 87 ? -13.272 10.566 34.292 1.00 48.75 87 SER A O 1
ATOM 713 N N . THR A 1 88 ? -12.797 8.840 32.993 1.00 43.94 88 THR A N 1
ATOM 714 C CA . THR A 1 88 ? -12.043 8.171 34.052 1.00 43.94 88 THR A CA 1
ATOM 715 C C . THR A 1 88 ? -10.938 7.360 33.406 1.00 43.94 88 THR A C 1
ATOM 717 O O . THR A 1 88 ? -11.151 6.291 32.832 1.00 43.94 88 THR A O 1
ATOM 720 N N . CYS A 1 89 ? -9.730 7.914 33.447 1.00 43.53 89 CYS A N 1
ATOM 721 C CA . CYS A 1 89 ? -8.506 7.139 33.373 1.00 43.53 89 CYS A CA 1
ATOM 722 C C . CYS A 1 89 ? -8.388 6.376 34.695 1.00 43.53 89 CYS A C 1
ATOM 724 O O . CYS A 1 89 ? -7.792 6.853 35.656 1.00 43.53 89 CYS A O 1
ATOM 726 N N . VAL A 1 90 ? -9.020 5.205 34.774 1.00 44.78 90 VAL A N 1
ATOM 727 C CA . VAL A 1 90 ? -8.731 4.272 35.862 1.00 44.78 90 VAL A CA 1
ATOM 728 C C . VAL A 1 90 ? -7.295 3.810 35.645 1.00 44.78 90 VAL A C 1
ATOM 730 O O . VAL A 1 90 ? -7.013 3.059 34.710 1.00 44.78 90 VAL A O 1
ATOM 733 N N . GLY A 1 91 ? -6.381 4.318 36.470 1.00 44.50 91 GLY A N 1
ATOM 734 C CA . GLY A 1 91 ? -5.065 3.729 36.638 1.00 44.50 91 GLY A CA 1
ATOM 735 C C . GLY A 1 91 ? -5.270 2.303 37.123 1.00 44.50 91 GLY A C 1
ATOM 736 O O . GLY A 1 91 ? -5.629 2.078 38.272 1.00 44.50 91 GLY A O 1
ATOM 737 N N . ILE A 1 92 ? -5.123 1.336 36.222 1.00 43.75 92 ILE A N 1
ATOM 738 C CA . ILE A 1 92 ? -4.973 -0.052 36.633 1.00 43.75 92 ILE A CA 1
ATOM 739 C C . ILE A 1 92 ? -3.545 -0.138 37.153 1.00 43.75 92 ILE A C 1
ATOM 741 O O . ILE A 1 92 ? -2.600 -0.124 36.361 1.00 43.75 92 ILE A O 1
ATOM 745 N N . ASP A 1 93 ? -3.396 -0.189 38.475 1.00 45.81 93 ASP A N 1
ATOM 746 C CA . ASP A 1 93 ? -2.152 -0.581 39.125 1.00 45.81 93 ASP A CA 1
ATOM 747 C C . ASP A 1 93 ? -1.777 -1.977 38.614 1.00 45.81 93 ASP A C 1
ATOM 749 O O . ASP A 1 93 ? -2.258 -3.007 39.087 1.00 45.81 93 ASP A O 1
ATOM 753 N N . LYS A 1 94 ? -0.951 -2.024 37.565 1.00 50.00 94 LYS A N 1
ATOM 754 C CA . LYS A 1 94 ? -0.352 -3.267 37.093 1.00 50.00 94 LYS A CA 1
ATOM 755 C C . LYS A 1 94 ? 0.692 -3.661 38.123 1.00 50.00 94 LYS A C 1
ATOM 757 O O . LYS A 1 94 ? 1.821 -3.171 38.103 1.00 50.00 94 LYS A O 1
ATOM 762 N N . GLU A 1 95 ? 0.291 -4.539 39.034 1.00 50.88 95 GLU A N 1
ATOM 763 C CA . GLU A 1 95 ? 1.196 -5.227 39.942 1.00 50.88 95 GLU A CA 1
ATOM 764 C C . GLU A 1 95 ? 2.321 -5.854 39.104 1.00 50.88 95 GLU A C 1
ATOM 766 O O . GLU A 1 95 ? 2.089 -6.696 38.227 1.00 50.88 95 GLU A O 1
ATOM 771 N N . LYS A 1 96 ? 3.547 -5.357 39.296 1.00 52.09 96 LYS A N 1
ATOM 772 C CA . LYS A 1 96 ? 4.728 -5.807 38.558 1.00 52.09 96 LYS A CA 1
ATOM 773 C C . LYS A 1 96 ? 4.988 -7.261 38.938 1.00 52.09 96 LYS A C 1
ATOM 775 O O . LYS A 1 96 ? 5.608 -7.531 39.962 1.00 52.09 96 LYS A O 1
ATOM 780 N N . LYS A 1 97 ? 4.525 -8.208 38.121 1.00 56.66 97 LYS A N 1
ATOM 781 C CA . LYS A 1 97 ? 4.915 -9.611 38.274 1.00 56.66 97 LYS A CA 1
ATOM 782 C C . LYS A 1 97 ? 6.406 -9.722 37.968 1.00 56.66 97 LYS A C 1
ATOM 784 O O . LYS A 1 97 ? 6.817 -9.636 36.814 1.00 56.66 97 LYS A O 1
ATOM 789 N N . HIS A 1 98 ? 7.203 -9.864 39.022 1.00 48.59 98 HIS A N 1
ATOM 790 C CA . HIS A 1 98 ? 8.615 -10.205 38.931 1.00 48.59 98 HIS A CA 1
ATOM 791 C C . HIS A 1 98 ? 8.722 -11.592 38.291 1.00 48.59 98 HIS A C 1
ATOM 793 O O . HIS A 1 98 ? 8.274 -12.586 38.861 1.00 48.59 98 HIS A O 1
ATOM 799 N N . ILE A 1 99 ? 9.268 -11.647 37.081 1.00 56.78 99 ILE A N 1
ATOM 800 C CA . ILE A 1 99 ? 9.596 -12.903 36.413 1.00 56.78 99 ILE A CA 1
ATOM 801 C C . ILE A 1 99 ? 10.995 -13.264 36.910 1.00 56.78 99 ILE A C 1
ATOM 803 O O . ILE A 1 99 ? 11.963 -12.593 36.554 1.00 56.78 99 ILE A O 1
ATOM 807 N N . ASN A 1 100 ? 11.093 -14.260 37.790 1.00 44.56 100 ASN A N 1
ATOM 808 C CA . ASN A 1 100 ? 12.383 -14.854 38.125 1.00 44.56 100 ASN A CA 1
ATOM 809 C C . ASN A 1 100 ? 12.782 -15.769 36.965 1.00 44.56 100 ASN A C 1
ATOM 811 O O . ASN A 1 100 ? 12.023 -16.672 36.610 1.00 44.56 100 ASN A O 1
ATOM 815 N N . TRP A 1 101 ? 13.931 -15.463 36.367 1.00 50.62 101 TRP A N 1
ATOM 816 C CA . TRP A 1 101 ? 14.631 -16.325 35.420 1.00 50.62 101 TRP A CA 1
ATOM 817 C C . TRP A 1 101 ? 15.382 -17.428 36.159 1.00 50.62 101 TRP A C 1
ATOM 819 O O . TRP A 1 101 ? 15.892 -17.138 37.267 1.00 50.62 101 TRP A O 1
#

Foldseek 3Di:
DDQCDPDPNHDPPVVVVVVCVVVVCCVVPVVVPDDDPDDDQDPCNVQVVDDGDDDDDDPVCPVVPLDDPDDDPPDDQDDPPCPDPPGDPPPPPPPPPDDDD

Radius of gyration: 24.92 Å; chains: 1; bounding box: 55×39×57 Å